Protein AF-A0A353WSK9-F1 (afdb_monomer_lite)

Secondary structure (DSSP, 8-state):
-------EEEEEEEE-HHHHHHHHHTT----SEEEEESS-B-EE-TTT--EE----SSS----EEEEEEPPPS-EEEETTEEEEEEEEEEEE--SSSS-EEEEEEEEEEGGGTEEEEEEEEEE-TT-EEEEES------

Radius of gyration: 16.07 Å; chains: 1; bounding box: 41×28×54 Å

pLDDT: mean 86.53, std 11.67, range [43.16, 96.88]

Sequence (139 aa):
TVRLKRPFAQVNIGITDSGLADAASKGITLKDLSVTFSNVATKIDLVTSEVYRVIPGDDHADYVPFKANSLPNQKFMVGGVEYNLISMNYVLVDQNEEGTVAKNISLISDGGKYKRQFSNVTLRANYKTNIVGDIINVE

Structure (mmCIF, N/CA/C/O backbone):
data_AF-A0A353WSK9-F1
#
_entry.id   AF-A0A353WSK9-F1
#
loop_
_atom_site.group_PDB
_atom_site.id
_atom_site.type_symbol
_atom_site.label_atom_id
_atom_site.label_alt_id
_atom_site.label_comp_id
_atom_site.label_asym_id
_atom_site.label_entity_id
_atom_site.label_seq_id
_atom_site.pdbx_PDB_ins_code
_atom_site.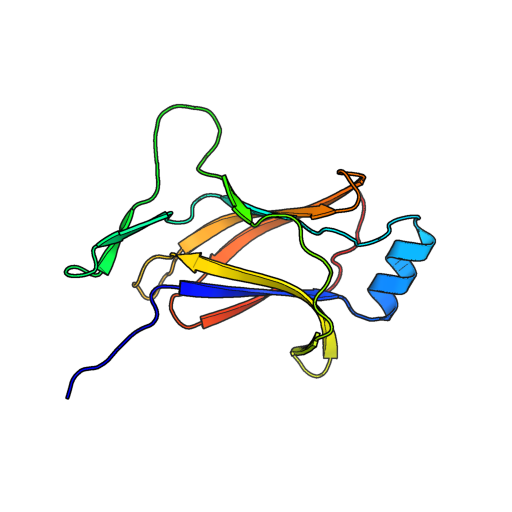Cartn_x
_atom_site.Cartn_y
_atom_site.Cartn_z
_atom_site.occupancy
_atom_site.B_iso_or_equiv
_atom_site.auth_seq_id
_atom_site.auth_comp_id
_atom_site.auth_asym_id
_atom_site.auth_atom_id
_atom_site.pdbx_PDB_model_num
ATOM 1 N N . THR A 1 1 ? 0.063 -5.843 -33.147 1.00 80.44 1 THR A N 1
ATOM 2 C CA . THR A 1 1 ? -0.672 -5.468 -31.918 1.00 80.44 1 THR A CA 1
ATOM 3 C C . THR A 1 1 ? 0.309 -4.996 -30.871 1.00 80.44 1 THR A C 1
ATOM 5 O O . THR A 1 1 ? 1.247 -5.729 -30.588 1.00 80.44 1 THR A O 1
ATOM 8 N N . VAL A 1 2 ? 0.128 -3.796 -30.317 1.00 83.94 2 VAL A N 1
ATOM 9 C CA . VAL A 1 2 ? 0.942 -3.288 -29.196 1.00 83.94 2 VAL A CA 1
ATOM 10 C C . VAL A 1 2 ? 0.304 -3.742 -27.880 1.00 83.94 2 VAL A C 1
ATOM 12 O O . VAL A 1 2 ? -0.917 -3.685 -27.745 1.00 83.94 2 VAL A O 1
ATOM 15 N N . ARG A 1 3 ? 1.108 -4.215 -26.920 1.00 79.38 3 ARG A N 1
ATOM 16 C CA . ARG A 1 3 ? 0.645 -4.585 -25.573 1.00 79.38 3 ARG A CA 1
ATOM 17 C C . ARG A 1 3 ? 1.167 -3.567 -24.564 1.00 79.38 3 ARG A C 1
ATOM 19 O O . ARG A 1 3 ? 2.374 -3.456 -24.390 1.00 79.38 3 ARG A O 1
ATOM 26 N N . LEU A 1 4 ? 0.262 -2.862 -23.892 1.00 82.44 4 LEU A N 1
ATOM 27 C CA . LEU A 1 4 ? 0.602 -1.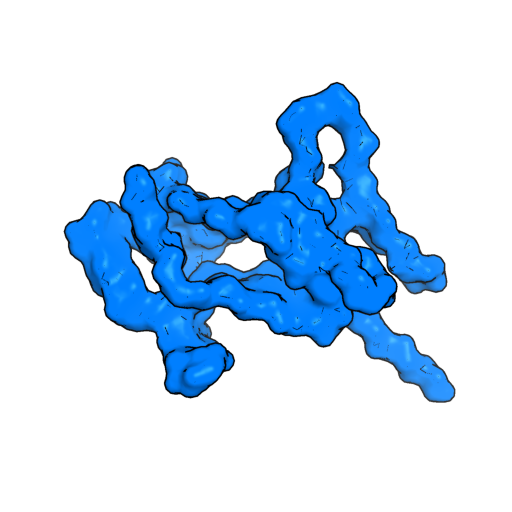936 -22.811 1.00 82.44 4 LEU A CA 1
ATOM 28 C C . LEU A 1 4 ? 0.572 -2.674 -21.468 1.00 82.44 4 LEU A C 1
ATOM 30 O O . LEU A 1 4 ? -0.398 -3.370 -21.165 1.00 82.44 4 LEU A O 1
ATOM 34 N N . LYS A 1 5 ? 1.622 -2.509 -20.660 1.00 80.75 5 LYS A N 1
ATOM 35 C CA . LYS A 1 5 ? 1.696 -3.009 -19.282 1.00 80.75 5 LYS A CA 1
ATOM 36 C C . LYS A 1 5 ? 1.781 -1.829 -18.320 1.00 80.75 5 LYS A C 1
ATOM 38 O O . LYS A 1 5 ? 2.424 -0.829 -18.624 1.00 80.75 5 LYS A O 1
ATOM 43 N N . ARG A 1 6 ? 1.125 -1.939 -17.161 1.00 86.75 6 ARG A N 1
ATOM 44 C CA . ARG A 1 6 ? 1.278 -0.954 -16.083 1.00 86.75 6 ARG A CA 1
ATOM 45 C C . ARG A 1 6 ? 2.555 -1.279 -15.312 1.00 86.75 6 ARG A C 1
ATOM 47 O O . ARG A 1 6 ? 2.636 -2.395 -14.804 1.00 86.75 6 ARG A O 1
ATOM 54 N N . PRO A 1 7 ? 3.493 -0.331 -15.159 1.00 90.69 7 PRO A N 1
ATOM 55 C CA . PRO A 1 7 ? 4.721 -0.595 -14.421 1.00 90.69 7 PRO A CA 1
ATOM 56 C C . PRO A 1 7 ? 4.530 -0.526 -12.897 1.00 90.69 7 PRO A C 1
ATOM 58 O O . PRO A 1 7 ? 5.452 -0.802 -12.136 1.00 90.69 7 PRO A O 1
ATOM 61 N N . PHE A 1 8 ? 3.330 -0.171 -12.439 1.00 93.88 8 PHE A N 1
ATOM 62 C CA . PHE A 1 8 ? 3.029 0.060 -11.034 1.00 93.88 8 PHE A CA 1
ATOM 63 C C . PHE A 1 8 ? 2.359 -1.146 -10.382 1.00 93.88 8 PHE A C 1
ATOM 65 O O . PHE A 1 8 ? 1.499 -1.793 -10.989 1.00 93.88 8 PHE A O 1
ATOM 72 N N . ALA A 1 9 ? 2.694 -1.385 -9.119 1.00 95.50 9 ALA A N 1
ATOM 73 C CA . ALA A 1 9 ? 1.847 -2.120 -8.194 1.00 95.50 9 ALA A CA 1
ATOM 74 C C . ALA A 1 9 ? 0.804 -1.168 -7.596 1.00 95.50 9 ALA A C 1
ATOM 76 O O . ALA A 1 9 ? 1.113 -0.017 -7.284 1.00 95.50 9 ALA A O 1
ATOM 77 N N . GLN A 1 10 ? -0.423 -1.649 -7.412 1.00 96.12 10 GLN A N 1
ATOM 78 C CA . GLN A 1 10 ? -1.435 -0.945 -6.629 1.00 96.12 10 GLN A CA 1
ATOM 79 C C . GLN A 1 10 ? -1.418 -1.495 -5.202 1.00 96.12 10 GLN A C 1
ATOM 81 O O . GLN A 1 10 ? -1.571 -2.699 -5.011 1.00 96.12 10 GLN A O 1
ATOM 86 N N . VAL A 1 11 ? -1.285 -0.625 -4.204 1.00 96.88 11 VAL A N 1
ATOM 87 C CA . VAL A 1 11 ? -1.350 -0.988 -2.784 1.00 96.88 11 VAL A CA 1
ATOM 88 C C . VAL A 1 11 ? -2.577 -0.344 -2.164 1.00 96.88 11 VAL A C 1
ATOM 90 O O . VAL A 1 11 ? -2.656 0.881 -2.075 1.00 96.88 11 VAL A O 1
ATOM 93 N N . ASN A 1 12 ? -3.521 -1.176 -1.733 1.00 95.81 12 ASN A N 1
ATOM 94 C CA . ASN A 1 12 ? -4.702 -0.751 -0.995 1.00 95.81 12 ASN A CA 1
ATOM 95 C C . ASN A 1 12 ? -4.510 -1.079 0.475 1.00 95.81 12 ASN A C 1
ATOM 97 O O . ASN A 1 12 ? -4.108 -2.189 0.820 1.00 95.81 12 ASN A O 1
ATOM 101 N N . ILE A 1 13 ? -4.851 -0.134 1.333 1.00 95.00 13 ILE A N 1
ATOM 102 C CA . ILE A 1 13 ? -4.848 -0.324 2.775 1.00 95.00 13 ILE A CA 1
ATOM 103 C C . ILE A 1 13 ? -6.280 -0.145 3.248 1.00 95.00 13 ILE A C 1
ATOM 105 O O . ILE A 1 13 ? -6.913 0.861 2.909 1.00 95.00 13 ILE A O 1
ATOM 109 N N . GLY A 1 14 ? -6.793 -1.114 4.004 1.00 94.31 14 GLY A N 1
ATOM 110 C CA . GLY A 1 14 ? -8.185 -1.096 4.426 1.00 94.31 14 GLY A CA 1
ATOM 111 C C . GLY A 1 14 ? -8.448 -1.613 5.824 1.00 94.31 14 GLY A C 1
ATOM 112 O O . GLY A 1 14 ? -7.830 -2.566 6.284 1.00 94.31 14 GLY A O 1
ATOM 113 N N . ILE A 1 15 ? -9.430 -0.995 6.466 1.00 93.38 15 ILE A N 1
ATOM 114 C CA . ILE A 1 15 ? -9.829 -1.258 7.846 1.00 93.38 15 ILE A CA 1
ATOM 115 C C . ILE A 1 15 ? -11.329 -1.547 7.919 1.00 93.38 15 ILE A C 1
ATOM 117 O O . ILE A 1 15 ? -12.122 -0.949 7.194 1.00 93.38 15 ILE A O 1
ATOM 121 N N . THR A 1 16 ? -11.737 -2.476 8.779 1.00 94.75 16 THR A N 1
ATOM 122 C CA . THR A 1 16 ? -13.160 -2.768 9.000 1.00 94.75 16 THR A CA 1
ATOM 123 C C . THR A 1 16 ? -13.845 -1.637 9.770 1.00 94.75 16 THR A C 1
ATOM 125 O O . THR A 1 16 ? -13.192 -0.849 10.455 1.00 94.75 16 THR A O 1
ATOM 128 N N . ASP A 1 17 ? -15.177 -1.588 9.720 1.00 92.00 17 ASP A N 1
ATOM 129 C CA . ASP A 1 17 ? -15.964 -0.660 10.548 1.00 92.00 17 ASP A CA 1
ATOM 130 C C . ASP A 1 17 ? -15.696 -0.881 12.051 1.00 92.00 17 ASP A C 1
ATOM 132 O O . ASP A 1 17 ? -15.554 0.075 12.813 1.00 92.00 17 ASP A O 1
ATOM 136 N N . SER A 1 18 ? -15.516 -2.139 12.474 1.00 91.62 18 SER A N 1
ATOM 137 C CA . SER A 1 18 ? -15.126 -2.468 13.850 1.00 91.62 18 SER A CA 1
ATOM 138 C C . SER A 1 18 ? -13.735 -1.942 14.219 1.00 91.62 18 SER A C 1
ATOM 140 O O . SER A 1 18 ? -13.543 -1.473 15.336 1.00 91.62 18 SER A O 1
ATOM 142 N N . GLY A 1 19 ? -12.777 -1.973 13.288 1.00 90.81 19 GLY A N 1
ATOM 143 C CA . GLY A 1 19 ? -11.440 -1.426 13.502 1.00 90.81 19 GLY A CA 1
ATOM 144 C C . GLY A 1 19 ? -11.451 0.098 13.621 1.00 90.81 19 GLY A C 1
ATOM 145 O O . GLY A 1 19 ? -10.738 0.651 14.451 1.00 90.81 19 GLY A O 1
ATOM 146 N N . LEU A 1 20 ? -12.292 0.790 12.842 1.00 89.19 20 LEU A N 1
ATOM 147 C CA . LEU A 1 20 ? -12.483 2.238 12.992 1.00 89.19 20 LEU A CA 1
ATOM 148 C C . LEU A 1 20 ? -13.065 2.594 14.364 1.00 89.19 20 LEU A C 1
ATOM 150 O O . LEU A 1 20 ? -12.608 3.547 14.995 1.00 89.19 20 LEU A O 1
ATOM 154 N N . ALA A 1 21 ? -14.042 1.818 14.838 1.00 89.69 21 ALA A N 1
ATOM 155 C CA . ALA A 1 21 ? -14.624 2.004 16.163 1.00 89.69 21 ALA A CA 1
ATOM 156 C C . ALA A 1 21 ? -13.603 1.736 17.284 1.00 89.69 21 ALA A C 1
ATOM 158 O O . ALA A 1 21 ? -13.522 2.514 18.234 1.00 89.69 21 ALA A O 1
ATOM 159 N N . ASP A 1 22 ? -12.786 0.685 17.155 1.00 89.06 22 ASP A N 1
ATOM 160 C CA . ASP A 1 22 ? -11.700 0.388 18.096 1.00 89.06 22 ASP A CA 1
ATOM 161 C C . ASP A 1 22 ? -10.663 1.522 18.139 1.00 89.06 22 ASP A C 1
ATOM 163 O O . ASP A 1 22 ? -10.319 2.000 19.222 1.00 89.06 22 ASP A O 1
ATOM 167 N N . ALA A 1 23 ? -10.247 2.042 16.978 1.00 86.19 23 ALA A N 1
ATOM 168 C CA . ALA A 1 23 ? -9.355 3.200 16.899 1.00 86.19 23 ALA A CA 1
ATOM 169 C C . ALA A 1 23 ? -9.941 4.411 17.635 1.00 86.19 23 ALA A C 1
ATOM 171 O O . ALA A 1 23 ? -9.267 5.012 18.475 1.00 86.19 23 ALA A O 1
ATOM 172 N N . ALA A 1 24 ? -11.216 4.720 17.387 1.00 88.62 24 ALA A N 1
ATOM 173 C CA . ALA A 1 24 ? -11.906 5.815 18.057 1.00 88.62 24 ALA A CA 1
ATOM 174 C C . ALA A 1 24 ? -11.968 5.615 19.582 1.00 88.62 24 ALA A C 1
ATOM 176 O O . ALA A 1 24 ? -11.732 6.564 20.328 1.00 88.62 24 ALA A O 1
ATOM 177 N N . SER A 1 25 ? -12.206 4.386 20.057 1.00 89.25 25 SER A N 1
ATOM 178 C CA . SER A 1 25 ? -12.211 4.067 21.495 1.00 89.25 25 SER A CA 1
ATOM 179 C C . SER A 1 25 ? -10.847 4.283 22.166 1.00 89.25 25 SER A C 1
ATOM 181 O O . SER A 1 25 ? -10.781 4.646 23.339 1.00 89.25 25 SER A O 1
ATOM 183 N N . LYS A 1 26 ? -9.759 4.143 21.398 1.00 86.44 26 LYS A N 1
ATOM 184 C CA . LYS A 1 26 ? -8.372 4.410 21.810 1.00 86.44 26 LYS A CA 1
ATOM 185 C C . LYS A 1 26 ? -7.960 5.876 21.618 1.00 86.44 26 LYS A C 1
ATOM 187 O O . LYS A 1 26 ? -6.792 6.217 21.785 1.00 86.44 26 LYS A O 1
ATOM 192 N N . GLY A 1 27 ? -8.894 6.754 21.243 1.00 86.69 27 GLY A N 1
ATOM 193 C CA . GLY A 1 27 ? -8.629 8.169 20.971 1.00 86.69 27 GLY A CA 1
ATOM 194 C C . GLY A 1 27 ? -7.872 8.427 19.663 1.00 86.69 27 GLY A C 1
ATOM 195 O O . GLY A 1 27 ? -7.378 9.535 19.452 1.00 86.69 27 GLY A O 1
ATOM 196 N N . ILE A 1 28 ? -7.780 7.432 18.776 1.00 85.38 28 ILE A N 1
ATOM 197 C CA . ILE A 1 28 ? -7.152 7.550 17.460 1.00 85.38 28 ILE A CA 1
ATOM 198 C C . ILE A 1 28 ? -8.215 7.963 16.446 1.00 85.38 28 ILE A C 1
ATOM 200 O O . ILE A 1 28 ? -9.130 7.206 16.127 1.00 85.38 28 ILE A O 1
ATOM 204 N N . THR A 1 29 ? -8.066 9.163 15.888 1.00 86.50 29 THR A N 1
ATOM 205 C CA . THR A 1 29 ? -8.886 9.607 14.756 1.00 86.50 29 THR A CA 1
ATOM 206 C C . THR A 1 29 ? -8.094 9.431 13.470 1.00 86.50 29 THR A C 1
ATOM 208 O O . THR A 1 29 ? -7.137 10.163 13.226 1.00 86.50 29 THR A O 1
ATOM 211 N N . LEU A 1 30 ? -8.478 8.475 12.622 1.00 84.38 30 LEU A N 1
ATOM 212 C CA . LEU A 1 30 ? -7.868 8.360 11.299 1.00 84.38 30 LEU A CA 1
ATOM 213 C C . LEU A 1 30 ? -8.316 9.537 10.420 1.00 84.38 30 LEU A C 1
ATOM 215 O O . LEU A 1 30 ? -9.476 9.627 10.025 1.00 84.38 30 LEU A O 1
ATOM 219 N N . LYS A 1 31 ? -7.388 10.448 10.133 1.00 83.75 31 LYS A N 1
ATOM 220 C CA . LYS A 1 31 ? -7.556 11.603 9.246 1.00 83.75 31 LYS A CA 1
ATOM 221 C C . LYS A 1 31 ? -6.210 11.953 8.629 1.00 83.75 31 LYS A C 1
ATOM 223 O O . LYS A 1 31 ? -5.180 11.795 9.287 1.00 83.75 31 LYS A O 1
ATOM 228 N N . ASP A 1 32 ? -6.234 12.468 7.405 1.00 84.38 32 ASP A N 1
ATOM 229 C CA . ASP A 1 32 ? -5.036 12.982 6.737 1.00 84.38 32 ASP A CA 1
ATOM 230 C C . ASP A 1 32 ? -3.901 11.941 6.736 1.00 84.38 32 ASP A C 1
ATOM 232 O O . ASP A 1 32 ? -2.783 12.181 7.196 1.00 84.38 32 ASP A O 1
ATOM 236 N N . LEU A 1 33 ? -4.222 10.734 6.262 1.00 88.12 33 LEU A N 1
ATOM 237 C CA . LEU A 1 33 ? -3.319 9.588 6.307 1.00 88.12 33 LEU A CA 1
ATOM 238 C C . LEU A 1 33 ? -2.209 9.762 5.268 1.00 88.12 33 LEU A C 1
ATOM 240 O O . LEU A 1 33 ? -2.475 9.828 4.068 1.00 88.12 33 LEU A O 1
ATOM 244 N N . SER A 1 34 ? -0.963 9.796 5.728 1.00 92.25 34 SER A N 1
ATOM 245 C CA . SER A 1 34 ? 0.223 9.729 4.873 1.00 92.25 34 SER A CA 1
ATOM 246 C C . SER A 1 34 ? 0.813 8.324 4.875 1.00 92.25 34 SER A C 1
ATOM 248 O O . SER A 1 34 ? 0.716 7.598 5.869 1.00 92.25 34 SER A O 1
ATOM 250 N N . VAL A 1 35 ? 1.414 7.941 3.748 1.00 93.69 35 VAL A N 1
ATOM 251 C CA . VAL A 1 35 ? 2.045 6.629 3.572 1.00 93.69 35 VAL A CA 1
ATOM 252 C C . VAL A 1 35 ? 3.440 6.810 2.997 1.00 93.69 35 VAL A C 1
ATOM 254 O O . VAL A 1 35 ? 3.627 7.585 2.063 1.00 93.69 35 VAL A O 1
ATOM 257 N N . THR A 1 36 ? 4.424 6.092 3.527 1.00 93.88 36 THR A N 1
ATOM 258 C CA . THR A 1 36 ? 5.776 6.041 2.968 1.00 93.88 36 THR A CA 1
ATOM 259 C C . THR A 1 36 ? 6.159 4.608 2.629 1.00 93.88 36 THR A C 1
ATOM 261 O O . THR A 1 36 ? 5.808 3.672 3.344 1.00 93.88 36 THR A O 1
ATOM 264 N N . PHE A 1 37 ? 6.877 4.433 1.523 1.00 93.31 37 PHE A N 1
ATOM 265 C CA . PHE A 1 37 ? 7.388 3.136 1.074 1.00 93.31 37 PHE A CA 1
ATOM 266 C C . PHE A 1 37 ? 8.904 3.190 1.026 1.00 93.31 37 PHE A C 1
ATOM 268 O O . PHE A 1 37 ? 9.427 4.107 0.404 1.00 93.31 37 PHE A O 1
ATOM 275 N N . SER A 1 38 ? 9.595 2.220 1.621 1.00 90.81 38 SER A N 1
ATOM 276 C CA . SER A 1 38 ? 11.044 2.078 1.476 1.00 90.81 38 SER A CA 1
ATOM 277 C C . SER A 1 38 ? 11.430 0.991 0.478 1.00 90.81 38 SER A C 1
ATOM 279 O O . SER A 1 38 ? 10.723 -0.009 0.319 1.00 90.81 38 SER A O 1
ATOM 281 N N . ASN A 1 39 ? 12.591 1.166 -0.163 1.00 89.12 39 ASN A N 1
ATOM 282 C CA . ASN A 1 39 ? 13.152 0.227 -1.145 1.00 89.12 39 ASN A CA 1
ATOM 283 C C . ASN A 1 39 ? 12.293 0.047 -2.417 1.00 89.12 39 ASN A C 1
ATOM 285 O O . ASN A 1 39 ? 12.249 -1.037 -3.000 1.00 89.12 39 ASN A O 1
ATOM 289 N N . VAL A 1 40 ? 11.616 1.105 -2.864 1.00 90.25 40 VAL A N 1
ATOM 290 C CA . VAL A 1 40 ? 10.804 1.103 -4.093 1.00 90.25 40 VAL A CA 1
ATOM 291 C C . VAL A 1 40 ? 11.379 2.069 -5.124 1.00 90.25 40 VAL A C 1
ATOM 293 O O . VAL A 1 40 ? 12.081 3.015 -4.775 1.00 90.25 40 VAL A O 1
ATOM 296 N N . ALA A 1 41 ? 11.129 1.816 -6.407 1.00 90.31 41 ALA A N 1
ATOM 297 C CA . ALA A 1 41 ? 11.684 2.647 -7.467 1.00 90.31 41 ALA A CA 1
ATOM 298 C C . ALA A 1 41 ? 10.964 4.001 -7.561 1.00 90.31 41 ALA A C 1
ATOM 300 O O . ALA A 1 41 ? 9.783 4.125 -7.235 1.00 90.31 41 ALA A O 1
ATOM 301 N N . THR A 1 42 ? 11.669 5.018 -8.059 1.00 89.56 42 THR A N 1
ATOM 302 C CA . THR A 1 42 ? 11.116 6.368 -8.287 1.00 89.56 42 THR A CA 1
ATOM 303 C C . THR A 1 42 ? 11.198 6.809 -9.743 1.00 89.56 42 THR A C 1
ATOM 305 O O . THR A 1 42 ? 10.535 7.770 -10.132 1.00 89.56 42 THR A O 1
ATOM 308 N N . LYS A 1 43 ? 11.985 6.109 -10.567 1.00 89.00 43 LYS A N 1
ATOM 309 C CA . LYS A 1 43 ? 12.162 6.404 -11.993 1.00 89.00 43 LYS A CA 1
ATOM 310 C C . LYS A 1 43 ? 12.058 5.132 -12.821 1.00 89.00 43 LYS A C 1
ATOM 312 O O . LYS A 1 43 ? 12.474 4.072 -12.365 1.00 89.00 43 LYS A O 1
ATOM 317 N N . ILE A 1 44 ? 11.543 5.263 -14.038 1.00 90.00 44 ILE A N 1
ATOM 318 C CA . ILE A 1 44 ? 11.480 4.200 -15.043 1.00 90.00 44 ILE A CA 1
ATOM 319 C C . ILE A 1 44 ? 11.988 4.739 -16.377 1.00 90.00 44 ILE A C 1
ATOM 321 O O . ILE A 1 44 ? 11.654 5.863 -16.756 1.00 90.00 44 ILE A O 1
ATOM 325 N N . ASP A 1 45 ? 12.765 3.934 -17.090 1.00 89.44 45 ASP A N 1
ATOM 326 C CA . ASP A 1 45 ? 13.039 4.138 -18.508 1.00 89.44 45 ASP A CA 1
ATOM 327 C C . ASP A 1 45 ? 11.863 3.584 -19.327 1.00 89.44 45 ASP A C 1
ATOM 329 O O . ASP A 1 45 ? 11.519 2.407 -19.238 1.00 89.44 45 ASP A O 1
ATOM 333 N N . LEU A 1 46 ? 11.205 4.434 -20.118 1.00 86.88 46 LEU A N 1
ATOM 334 C CA . LEU A 1 46 ? 10.011 4.046 -20.881 1.00 86.88 46 LEU A CA 1
ATOM 335 C C . LEU A 1 46 ? 10.315 3.160 -22.099 1.00 86.88 46 LEU A C 1
ATOM 337 O O . LEU A 1 46 ? 9.402 2.526 -22.625 1.00 86.88 46 LEU A O 1
ATOM 341 N N . VAL A 1 47 ? 11.567 3.132 -22.559 1.00 86.81 47 VAL A N 1
ATOM 342 C CA . VAL A 1 47 ? 12.025 2.322 -23.692 1.00 86.81 47 VAL A CA 1
ATOM 343 C C . VAL A 1 47 ? 12.452 0.939 -23.207 1.00 86.81 47 VAL A C 1
ATOM 345 O O . VAL A 1 47 ? 12.009 -0.062 -23.767 1.00 86.81 47 VAL A O 1
ATOM 348 N N . THR A 1 48 ? 13.272 0.867 -22.154 1.00 87.44 48 THR A N 1
ATOM 349 C CA . THR A 1 48 ? 13.803 -0.406 -21.628 1.00 87.44 48 THR A CA 1
ATOM 350 C C . THR A 1 48 ? 12.921 -1.029 -20.546 1.00 87.44 48 THR A C 1
ATOM 352 O O . THR A 1 48 ? 13.021 -2.225 -20.285 1.00 87.44 48 THR A O 1
ATOM 355 N N . SER A 1 49 ? 12.012 -0.252 -19.946 1.00 84.62 49 SER A N 1
ATOM 356 C CA . SER A 1 49 ? 11.223 -0.616 -18.755 1.00 84.62 49 SER A CA 1
ATOM 357 C C . SER A 1 49 ? 12.056 -0.874 -17.493 1.00 84.62 49 SER A C 1
ATOM 359 O O . SER A 1 49 ? 11.527 -1.399 -16.509 1.00 84.62 49 SER A O 1
ATOM 361 N N . GLU A 1 50 ? 13.338 -0.502 -17.494 1.00 86.88 50 GLU A N 1
ATOM 362 C CA . GLU A 1 50 ? 14.183 -0.565 -16.305 1.00 86.88 50 GLU A CA 1
ATOM 363 C C . GLU A 1 50 ? 13.720 0.450 -15.266 1.00 86.88 50 GLU A C 1
ATOM 365 O O . GLU A 1 50 ? 13.404 1.598 -15.587 1.00 86.88 50 GLU A O 1
ATOM 370 N N . VAL A 1 51 ? 13.685 0.027 -14.004 1.00 88.31 51 VAL A N 1
ATOM 371 C CA . VAL A 1 51 ? 13.308 0.887 -12.884 1.00 88.31 51 VAL A CA 1
ATOM 372 C C . VAL A 1 51 ? 14.523 1.197 -12.026 1.00 88.31 51 VAL A C 1
ATOM 374 O O . VAL A 1 51 ? 15.353 0.333 -11.748 1.00 88.31 51 VAL A O 1
ATOM 377 N N . TYR A 1 52 ? 14.603 2.439 -11.568 1.00 85.44 52 TYR A N 1
ATOM 378 C CA . TYR A 1 52 ? 15.713 2.937 -10.775 1.00 85.44 52 TYR A CA 1
ATOM 379 C C . TYR A 1 52 ? 15.209 3.354 -9.398 1.00 85.44 52 TYR A C 1
ATOM 381 O O . TYR A 1 52 ? 14.268 4.147 -9.253 1.00 85.44 52 TYR A O 1
ATOM 389 N N . ARG A 1 53 ? 15.863 2.795 -8.383 1.00 80.81 53 ARG A N 1
ATOM 390 C CA . ARG A 1 53 ? 15.789 3.242 -6.993 1.00 80.81 53 ARG A CA 1
ATOM 391 C C . ARG A 1 53 ? 16.851 4.316 -6.806 1.00 80.81 53 ARG A C 1
ATOM 393 O O . ARG A 1 53 ? 17.910 4.249 -7.433 1.00 80.81 53 ARG A O 1
ATOM 400 N N . VAL A 1 54 ? 16.581 5.305 -5.976 1.00 69.19 54 VAL A N 1
ATOM 401 C CA . VAL A 1 54 ? 17.641 6.167 -5.475 1.00 69.19 54 VAL A CA 1
ATOM 402 C C . VAL A 1 54 ? 18.418 5.316 -4.444 1.00 69.19 54 VAL A C 1
ATOM 404 O O . VAL A 1 54 ? 17.880 4.618 -3.594 1.00 69.19 54 VAL A O 1
ATOM 407 N N . ILE A 1 55 ? 19.728 5.187 -4.620 1.00 60.81 55 ILE A N 1
ATOM 408 C CA . ILE A 1 55 ? 20.580 4.518 -3.629 1.00 60.81 55 ILE A CA 1
ATOM 409 C C . ILE A 1 55 ? 21.801 5.405 -3.466 1.00 60.81 55 ILE A C 1
ATOM 411 O O . ILE A 1 55 ? 22.638 5.439 -4.370 1.00 60.81 55 ILE A O 1
ATOM 415 N N . PRO A 1 56 ? 21.894 6.174 -2.371 1.00 48.16 56 PRO A N 1
ATOM 416 C CA . PRO A 1 56 ? 23.226 6.537 -1.904 1.00 48.16 56 PRO A CA 1
ATOM 417 C C . PRO A 1 56 ? 23.336 6.699 -0.378 1.00 48.16 56 PRO A C 1
ATOM 419 O O . PRO A 1 56 ? 22.705 7.576 0.195 1.00 48.16 56 PRO A O 1
ATOM 422 N N . GLY A 1 57 ? 24.227 5.911 0.238 1.00 55.75 57 GLY A N 1
ATOM 423 C CA . GLY A 1 57 ? 25.202 6.363 1.252 1.00 55.75 57 GLY A CA 1
ATOM 424 C C . GLY A 1 57 ? 24.759 7.102 2.525 1.00 55.75 57 GLY A C 1
ATOM 425 O O . GLY A 1 57 ? 25.638 7.589 3.224 1.00 55.75 57 GLY A O 1
ATOM 426 N N . ASP A 1 58 ? 23.473 7.188 2.838 1.00 44.44 58 ASP A N 1
ATOM 427 C CA . ASP A 1 58 ? 22.936 7.854 4.028 1.00 44.44 58 ASP A CA 1
ATOM 428 C C . ASP A 1 58 ? 21.798 6.982 4.584 1.00 44.44 58 ASP A C 1
ATOM 430 O O . ASP A 1 58 ? 21.103 6.316 3.813 1.00 44.44 58 ASP A O 1
ATOM 434 N N . ASP A 1 59 ? 21.630 6.918 5.903 1.00 44.44 59 ASP A N 1
ATOM 435 C CA . ASP A 1 59 ? 20.940 5.840 6.644 1.00 44.44 59 ASP A CA 1
ATOM 436 C C . ASP A 1 59 ? 19.405 5.738 6.452 1.00 44.44 59 ASP A C 1
ATOM 438 O O . ASP A 1 59 ? 18.672 5.179 7.277 1.00 44.44 59 ASP A O 1
ATOM 442 N N . HIS A 1 60 ? 18.874 6.208 5.326 1.00 43.81 60 HIS A N 1
ATOM 443 C CA . HIS A 1 60 ? 17.480 6.073 4.935 1.00 43.81 60 HIS A CA 1
ATOM 444 C C . HIS A 1 60 ? 17.374 5.559 3.499 1.00 43.81 60 HIS A C 1
ATOM 446 O O . HIS A 1 60 ? 17.419 6.320 2.538 1.00 43.81 60 HIS A O 1
ATOM 452 N N . ALA A 1 61 ? 17.175 4.247 3.358 1.00 49.03 61 ALA A N 1
ATOM 453 C CA . ALA A 1 61 ? 16.732 3.645 2.107 1.00 49.03 61 ALA A CA 1
ATOM 454 C C . ALA A 1 61 ? 15.410 4.299 1.659 1.00 49.03 61 ALA A C 1
ATOM 456 O O . ALA A 1 61 ? 14.359 3.975 2.206 1.00 49.03 61 ALA A O 1
ATOM 457 N N . ASP A 1 62 ? 15.490 5.224 0.699 1.00 61.72 62 ASP A N 1
ATOM 458 C CA . ASP A 1 62 ? 14.419 5.805 -0.115 1.00 61.72 62 ASP A CA 1
ATOM 459 C C . ASP A 1 62 ? 13.001 5.664 0.428 1.00 61.72 62 ASP A C 1
ATOM 461 O O . ASP A 1 62 ? 12.260 4.773 0.015 1.00 61.72 62 ASP A O 1
ATOM 465 N N . TYR A 1 63 ? 12.581 6.564 1.310 1.00 70.31 63 TYR A N 1
ATOM 466 C CA . TYR A 1 63 ? 11.160 6.695 1.605 1.00 70.31 63 TYR A CA 1
ATOM 467 C C . TYR A 1 63 ? 10.487 7.475 0.475 1.00 70.31 63 TYR A C 1
ATOM 469 O O . TYR A 1 63 ? 10.735 8.667 0.315 1.00 70.31 63 TYR A O 1
ATOM 477 N N . VAL A 1 64 ? 9.611 6.824 -0.291 1.00 77.12 64 VAL A N 1
ATOM 478 C CA . VAL A 1 64 ? 8.730 7.481 -1.266 1.00 77.12 64 VAL A CA 1
ATOM 479 C C . VAL A 1 64 ? 7.452 7.921 -0.551 1.00 77.12 64 VAL A C 1
ATOM 481 O O . VAL A 1 64 ? 6.674 7.053 -0.138 1.00 77.12 64 VAL A O 1
ATOM 484 N N . PRO A 1 65 ? 7.222 9.236 -0.364 1.00 83.50 65 PRO A N 1
ATOM 485 C CA . PRO A 1 65 ? 6.089 9.726 0.401 1.00 83.50 65 PRO A CA 1
ATOM 486 C C . PRO A 1 65 ? 4.848 9.926 -0.471 1.00 83.50 65 PRO A C 1
ATOM 488 O O . PRO A 1 65 ? 4.893 10.537 -1.539 1.00 83.50 65 PRO A O 1
ATOM 491 N N . PHE A 1 66 ? 3.709 9.502 0.057 1.00 83.62 66 PHE A N 1
ATOM 492 C CA . PHE A 1 66 ? 2.377 9.841 -0.420 1.00 83.62 66 PHE A CA 1
ATOM 493 C C . PHE A 1 66 ? 1.745 10.785 0.601 1.00 83.62 66 PHE A C 1
ATOM 495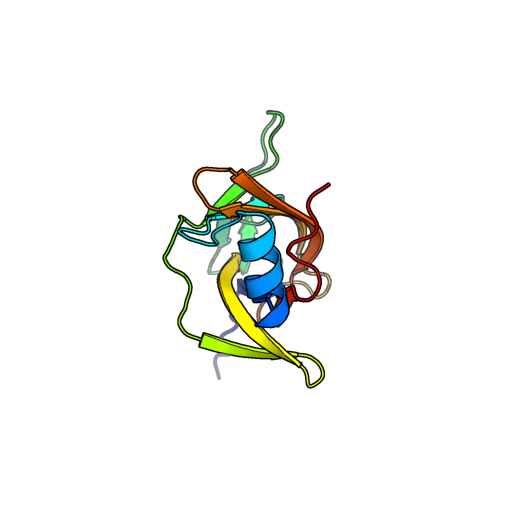 O O . PHE A 1 66 ? 1.628 10.459 1.787 1.00 83.62 66 PHE A O 1
ATOM 502 N N . LYS A 1 67 ? 1.409 11.997 0.141 1.00 81.94 67 LYS A N 1
ATOM 503 C CA . LYS A 1 67 ? 0.922 13.077 1.005 1.00 81.94 67 LYS A CA 1
ATOM 504 C C . LYS A 1 67 ? -0.372 12.684 1.709 1.00 81.94 67 LYS A C 1
ATOM 506 O O . LYS A 1 67 ? -1.198 11.960 1.158 1.00 81.94 67 LYS A O 1
ATOM 511 N N . ALA A 1 68 ? -0.522 13.237 2.907 1.00 77.81 68 ALA A N 1
ATOM 512 C CA . ALA A 1 68 ? -1.734 13.160 3.694 1.00 77.81 68 ALA A CA 1
ATOM 513 C C . ALA A 1 68 ? -2.952 13.625 2.886 1.00 77.81 68 ALA A C 1
ATOM 515 O O . ALA A 1 68 ? -2.936 14.720 2.326 1.00 77.81 68 ALA A O 1
ATOM 516 N N . ASN A 1 69 ? -3.985 12.787 2.842 1.00 79.00 69 ASN A N 1
ATOM 517 C CA . ASN A 1 69 ? -5.259 13.077 2.192 1.00 79.00 69 ASN A CA 1
ATOM 518 C C . ASN A 1 69 ? -6.418 12.622 3.085 1.00 79.00 69 ASN A C 1
ATOM 520 O O . ASN A 1 69 ? -6.253 11.738 3.935 1.00 79.00 69 ASN A O 1
ATOM 524 N N . SER A 1 70 ? -7.600 13.199 2.860 1.00 82.25 70 SER A N 1
ATOM 525 C CA . SER A 1 70 ? -8.830 12.712 3.477 1.00 82.25 70 SER A CA 1
ATOM 526 C C . SER A 1 70 ? -9.074 11.247 3.113 1.00 82.25 70 SER A C 1
ATOM 528 O O . SER A 1 70 ? -8.685 10.777 2.039 1.00 82.25 70 SER A O 1
ATOM 530 N N . LEU A 1 71 ? -9.713 10.513 4.029 1.00 84.75 71 LEU A N 1
ATOM 531 C CA . LEU A 1 71 ? -10.022 9.109 3.793 1.00 84.75 71 LEU A CA 1
ATOM 532 C C . LEU A 1 71 ? -10.942 8.976 2.568 1.00 84.75 71 LEU A C 1
ATOM 534 O O . LEU A 1 71 ? -11.954 9.682 2.488 1.00 84.75 71 LEU A O 1
ATOM 538 N N . PRO A 1 72 ? -10.623 8.080 1.621 1.00 87.06 72 PRO A N 1
ATOM 539 C CA . PRO A 1 72 ? -11.522 7.766 0.523 1.00 87.06 72 PRO A CA 1
ATOM 540 C C . PRO A 1 72 ? -12.883 7.293 1.045 1.00 87.06 72 PRO A C 1
ATOM 542 O O . PRO A 1 72 ? -12.957 6.409 1.895 1.00 87.06 72 PRO A O 1
ATOM 545 N N . ASN A 1 73 ? -13.980 7.809 0.488 1.00 89.50 73 ASN A N 1
ATOM 546 C CA . ASN A 1 73 ? -15.314 7.254 0.735 1.00 89.50 73 ASN A CA 1
ATOM 547 C C . ASN A 1 73 ? -15.558 6.038 -0.175 1.00 89.50 73 ASN A C 1
ATOM 549 O O . ASN A 1 73 ? -16.389 6.070 -1.083 1.00 89.50 73 ASN A O 1
ATOM 553 N N . GLN A 1 74 ? -14.742 5.000 0.001 1.00 94.38 74 GLN A N 1
ATOM 554 C CA . GLN A 1 74 ? -14.759 3.795 -0.820 1.00 94.38 74 GLN A CA 1
ATOM 555 C C . GLN 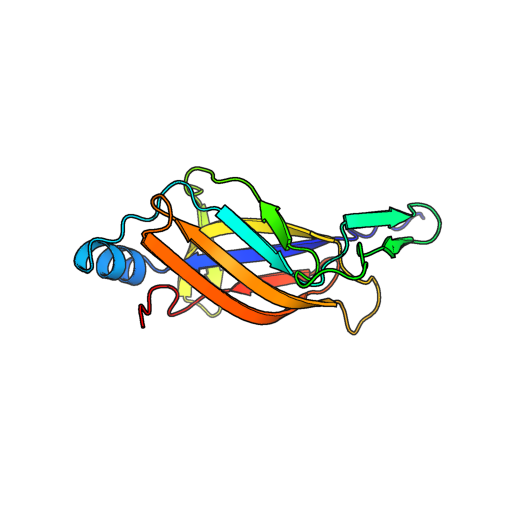A 1 74 ? -14.542 2.556 0.049 1.00 94.38 74 GLN A C 1
ATOM 557 O O . GLN A 1 74 ? -13.742 2.569 0.981 1.00 94.38 74 GLN A O 1
ATOM 562 N N . LYS A 1 75 ? -15.212 1.457 -0.307 1.00 95.12 75 LYS A N 1
ATOM 563 C CA . LYS A 1 75 ? -15.028 0.141 0.311 1.00 95.12 75 LYS A CA 1
ATOM 564 C C . LYS A 1 75 ? -14.515 -0.894 -0.696 1.00 95.12 75 LYS A C 1
ATOM 566 O O . LYS A 1 75 ? -14.640 -0.704 -1.909 1.00 95.12 75 LYS A O 1
ATOM 571 N N . PHE A 1 76 ? -13.920 -1.980 -0.205 1.00 95.56 76 PHE A N 1
ATOM 572 C CA . PHE A 1 76 ? -13.484 -3.118 -1.020 1.00 95.56 76 PHE A CA 1
ATOM 573 C C . PHE A 1 76 ? -13.572 -4.446 -0.257 1.00 95.56 76 PHE A C 1
ATOM 575 O O . PHE A 1 76 ? -13.554 -4.471 0.971 1.00 95.56 76 PHE A O 1
ATOM 582 N N . MET A 1 77 ? -13.654 -5.552 -1.003 1.00 96.38 77 MET A N 1
ATOM 583 C CA . MET A 1 77 ? -13.793 -6.903 -0.453 1.00 96.38 77 MET A CA 1
ATOM 584 C C . MET A 1 77 ? -12.468 -7.668 -0.517 1.00 96.38 77 MET A C 1
ATOM 586 O O . MET A 1 77 ? -11.830 -7.716 -1.571 1.00 96.38 77 MET A O 1
ATOM 590 N N . VAL A 1 78 ? -12.092 -8.331 0.578 1.00 95.81 78 VAL A N 1
ATOM 591 C CA . VAL A 1 78 ? -10.982 -9.297 0.625 1.00 95.81 78 VAL A CA 1
ATOM 592 C C . VAL A 1 78 ? -11.446 -10.531 1.384 1.00 95.81 78 VAL A C 1
ATOM 594 O O . VAL A 1 78 ? -11.875 -10.427 2.526 1.00 95.81 78 VAL A O 1
ATOM 597 N N . GLY A 1 79 ? -11.400 -11.704 0.746 1.00 94.06 79 GLY A N 1
ATOM 598 C CA . GLY A 1 79 ? -11.762 -12.966 1.404 1.00 94.06 79 GLY A CA 1
ATOM 599 C C . GLY A 1 79 ? -13.184 -13.005 1.987 1.00 94.06 79 GLY A C 1
ATOM 600 O O . GLY A 1 79 ? -13.406 -13.682 2.981 1.00 94.06 79 GLY A O 1
ATOM 601 N N . GLY A 1 80 ? -14.133 -12.258 1.409 1.00 95.56 80 GLY A N 1
ATOM 602 C CA . GLY A 1 80 ? -15.513 -12.161 1.909 1.00 95.56 80 GLY A CA 1
ATOM 603 C C . GLY A 1 80 ? -15.735 -11.121 3.014 1.00 95.56 80 GLY A C 1
ATOM 604 O O . GLY A 1 80 ? -16.873 -10.927 3.427 1.00 95.56 80 GLY A O 1
ATOM 605 N N . VAL A 1 81 ? -14.687 -10.419 3.453 1.00 95.38 81 VAL A N 1
ATOM 606 C CA . VAL A 1 81 ? -14.772 -9.333 4.440 1.00 95.38 81 VAL A CA 1
ATOM 607 C C . VAL A 1 81 ? -14.712 -7.980 3.731 1.00 95.38 81 VAL A C 1
ATOM 609 O O . VAL A 1 81 ? -13.901 -7.783 2.821 1.00 95.38 81 VAL A O 1
ATOM 612 N N . GLU A 1 82 ? -15.580 -7.056 4.143 1.00 96.56 82 GLU A N 1
ATOM 613 C CA . GLU A 1 82 ? -15.624 -5.680 3.644 1.00 96.56 82 GLU A CA 1
ATOM 614 C C . GLU A 1 82 ? -14.698 -4.764 4.460 1.00 96.56 82 GLU A C 1
ATO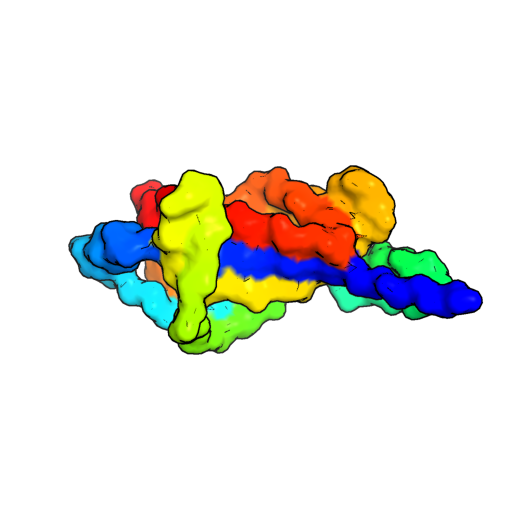M 616 O O . GLU A 1 82 ? -14.697 -4.792 5.692 1.00 96.56 82 GLU A O 1
ATOM 621 N N . TYR A 1 83 ? -13.932 -3.924 3.766 1.00 96.00 83 TYR A N 1
ATOM 622 C CA . TYR A 1 83 ? -13.008 -2.960 4.356 1.00 96.00 83 TYR A CA 1
ATOM 623 C C . TYR A 1 83 ? -13.249 -1.559 3.795 1.00 96.00 83 TYR A C 1
ATOM 625 O O . TYR A 1 83 ? -13.420 -1.387 2.587 1.00 96.00 83 TYR A O 1
ATOM 633 N N . ASN A 1 84 ? -13.173 -0.548 4.657 1.00 94.25 84 ASN A N 1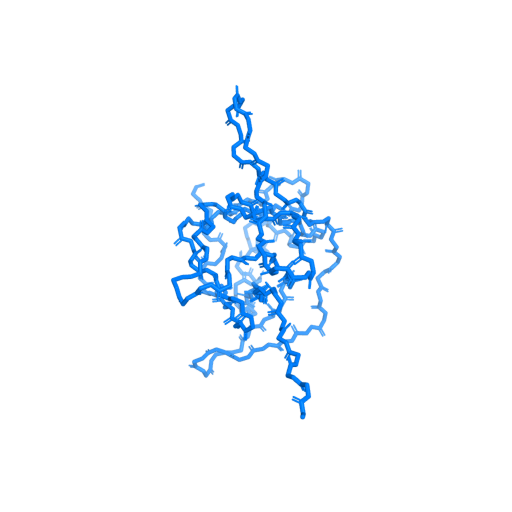
ATOM 634 C CA . ASN A 1 84 ? -13.041 0.850 4.262 1.00 94.25 84 ASN A CA 1
ATOM 635 C C . ASN A 1 84 ? -11.638 1.084 3.715 1.00 94.25 84 ASN A C 1
ATOM 637 O O . ASN A 1 84 ? -10.650 0.777 4.384 1.00 94.25 84 ASN A O 1
ATOM 641 N N . LEU A 1 85 ? -11.545 1.639 2.512 1.00 93.94 85 LEU A N 1
ATOM 642 C CA . LEU A 1 85 ? -10.284 2.029 1.902 1.00 93.94 85 LEU A CA 1
ATOM 643 C C . LEU A 1 85 ? -9.763 3.287 2.596 1.00 93.94 85 LEU A C 1
ATOM 645 O O . LEU A 1 85 ? -10.359 4.350 2.472 1.00 93.94 85 LEU A O 1
ATOM 649 N N . ILE A 1 86 ? -8.632 3.178 3.289 1.00 92.31 86 ILE A N 1
ATOM 650 C CA . ILE A 1 86 ? -8.001 4.323 3.962 1.00 92.31 86 ILE A CA 1
ATOM 651 C C . ILE A 1 86 ? -6.820 4.883 3.172 1.00 92.31 86 ILE A C 1
ATOM 653 O O . ILE A 1 86 ? -6.482 6.051 3.323 1.00 92.31 86 ILE A O 1
ATOM 657 N N . SER A 1 87 ? -6.215 4.081 2.290 1.00 92.50 87 SER A N 1
ATOM 658 C CA . SER A 1 87 ? -5.184 4.544 1.360 1.00 92.50 87 SER A CA 1
ATOM 659 C C . SER A 1 87 ? -5.144 3.696 0.093 1.00 92.50 87 SER A C 1
ATOM 661 O O . SER A 1 87 ? -5.304 2.476 0.153 1.00 92.50 87 SER A O 1
ATOM 663 N N . MET A 1 88 ? -4.873 4.340 -1.043 1.00 94.00 88 MET A N 1
ATOM 664 C CA . MET A 1 88 ? -4.573 3.688 -2.317 1.00 94.00 88 MET A CA 1
ATOM 665 C C . MET A 1 88 ? -3.352 4.357 -2.944 1.00 94.00 88 MET A C 1
ATOM 667 O O . MET A 1 88 ? -3.408 5.529 -3.311 1.00 94.00 88 MET A O 1
ATOM 671 N N . ASN A 1 89 ? -2.269 3.600 -3.099 1.00 94.56 89 ASN A N 1
ATOM 672 C CA . ASN A 1 89 ? -1.005 4.094 -3.643 1.00 94.56 89 ASN A CA 1
ATOM 673 C C . ASN A 1 89 ? -0.611 3.289 -4.882 1.00 94.56 89 ASN A C 1
ATOM 675 O O . ASN A 1 89 ? -0.792 2.071 -4.921 1.00 94.56 89 ASN A O 1
ATOM 679 N N . TYR A 1 90 ? -0.048 3.967 -5.882 1.00 94.75 90 TYR A N 1
ATOM 680 C CA . TYR A 1 90 ? 0.562 3.332 -7.049 1.00 94.75 90 TYR A CA 1
ATOM 681 C C . TYR A 1 90 ? 2.071 3.471 -6.939 1.00 94.75 90 TYR A C 1
ATOM 683 O O . TYR A 1 90 ? 2.595 4.582 -6.924 1.00 94.75 90 TYR A O 1
ATOM 691 N N . VAL A 1 91 ? 2.755 2.339 -6.838 1.00 94.62 91 VAL A N 1
ATOM 692 C CA . VAL A 1 91 ? 4.180 2.284 -6.520 1.00 94.62 91 VAL A CA 1
ATOM 693 C C . VAL A 1 91 ? 4.919 1.647 -7.680 1.00 94.62 91 VAL A C 1
ATOM 695 O O . VAL A 1 91 ? 4.499 0.608 -8.190 1.00 94.62 91 VAL A O 1
ATOM 698 N N . LEU A 1 92 ? 5.998 2.284 -8.127 1.00 93.75 92 LEU A N 1
ATOM 699 C CA . LEU A 1 92 ? 6.833 1.745 -9.190 1.00 93.75 92 LEU A CA 1
ATOM 700 C C . LEU A 1 92 ? 7.687 0.599 -8.636 1.00 93.75 92 LEU A C 1
ATOM 702 O O . LEU A 1 92 ? 8.333 0.734 -7.596 1.00 93.75 92 LEU A O 1
ATOM 706 N N . VAL A 1 93 ? 7.669 -0.534 -9.330 1.00 92.62 93 VAL A N 1
ATOM 707 C CA . VAL A 1 93 ? 8.300 -1.781 -8.883 1.00 92.62 93 VAL A CA 1
ATOM 708 C C . VAL A 1 93 ? 9.023 -2.460 -10.037 1.00 92.62 93 VAL A C 1
ATOM 710 O O . VAL A 1 93 ? 8.832 -2.103 -11.201 1.00 92.62 93 VAL A O 1
ATOM 713 N N . ASP A 1 94 ? 9.845 -3.453 -9.720 1.00 91.31 94 ASP A N 1
ATOM 714 C CA . ASP A 1 94 ? 10.508 -4.281 -10.718 1.00 91.31 94 ASP A CA 1
ATOM 715 C C . ASP A 1 94 ? 9.465 -4.993 -11.588 1.00 91.31 94 ASP A C 1
ATOM 717 O O . ASP A 1 94 ? 8.406 -5.426 -11.123 1.00 91.31 94 ASP A O 1
ATOM 721 N N . GLN A 1 95 ? 9.773 -5.095 -12.880 1.00 88.44 95 GLN A N 1
ATOM 722 C CA . GLN A 1 95 ? 8.879 -5.674 -13.887 1.00 88.44 95 GLN A CA 1
ATOM 723 C C . GLN A 1 95 ? 9.036 -7.198 -14.031 1.00 88.44 95 GLN A C 1
ATOM 725 O O . GLN A 1 95 ? 8.373 -7.807 -14.874 1.00 88.44 95 GLN A O 1
ATOM 730 N N . ASN A 1 96 ? 9.925 -7.809 -13.242 1.00 88.19 96 ASN A N 1
ATOM 731 C CA . ASN A 1 96 ? 10.125 -9.256 -13.192 1.00 88.19 96 ASN A CA 1
ATOM 732 C C . ASN A 1 96 ? 9.042 -9.940 -12.327 1.00 88.19 96 ASN A C 1
ATOM 734 O O . ASN A 1 96 ? 8.240 -9.284 -11.662 1.00 88.19 96 ASN A O 1
ATOM 738 N N . GLU A 1 97 ? 8.991 -11.273 -12.357 1.00 86.19 97 GLU A N 1
ATOM 739 C CA . GLU A 1 97 ? 7.970 -12.042 -11.626 1.00 86.19 97 GLU A CA 1
ATOM 740 C C . GLU A 1 97 ? 8.153 -12.009 -10.100 1.00 86.19 97 GLU A C 1
ATOM 742 O O . GLU A 1 97 ? 7.176 -12.133 -9.353 1.00 86.19 97 GLU A O 1
ATOM 747 N N . GLU A 1 98 ? 9.389 -11.816 -9.637 1.00 89.38 98 GLU A N 1
ATOM 748 C CA . GLU A 1 98 ? 9.724 -11.687 -8.216 1.00 89.38 98 GLU A CA 1
ATOM 749 C C . GLU A 1 98 ? 9.110 -10.409 -7.626 1.00 89.38 98 GLU A C 1
ATOM 751 O O . GLU A 1 98 ? 8.564 -10.428 -6.519 1.00 89.38 98 GLU A O 1
ATOM 756 N N . GLY A 1 99 ? 9.089 -9.332 -8.414 1.00 91.06 99 GLY A N 1
ATOM 757 C CA . GLY A 1 99 ? 8.625 -8.017 -8.008 1.00 91.06 99 GLY A CA 1
ATOM 758 C C . GLY A 1 99 ? 9.621 -7.314 -7.088 1.00 91.06 99 GLY A C 1
ATOM 759 O O . GLY A 1 99 ? 10.805 -7.631 -7.038 1.00 91.06 99 GLY A O 1
ATOM 760 N N . THR A 1 100 ? 9.134 -6.330 -6.341 1.00 92.50 100 THR A N 1
ATOM 761 C CA . THR A 1 100 ? 9.931 -5.558 -5.386 1.00 92.50 100 THR A CA 1
ATOM 762 C C . THR A 1 100 ? 9.468 -5.832 -3.969 1.00 92.50 100 THR A C 1
ATOM 764 O O . THR A 1 100 ? 8.286 -5.698 -3.657 1.00 92.50 100 THR A O 1
ATOM 767 N N . VAL A 1 101 ? 10.408 -6.152 -3.083 1.00 94.00 101 VAL A N 1
ATOM 768 C CA . VAL A 1 101 ? 10.143 -6.213 -1.644 1.00 94.00 101 VAL A CA 1
ATOM 769 C C . VAL A 1 101 ? 10.255 -4.804 -1.067 1.00 94.00 101 VAL A C 1
ATOM 771 O O . VAL A 1 101 ? 11.359 -4.280 -0.886 1.00 94.00 101 VAL A O 1
ATOM 774 N N . ALA A 1 102 ? 9.111 -4.188 -0.769 1.00 92.88 102 ALA A N 1
ATOM 775 C CA . ALA A 1 102 ? 9.067 -2.970 0.025 1.00 92.88 102 ALA A CA 1
ATOM 776 C C . ALA A 1 102 ? 9.495 -3.318 1.455 1.00 92.88 102 ALA A C 1
ATOM 778 O O . ALA A 1 102 ? 8.824 -4.098 2.139 1.00 92.88 102 ALA A O 1
ATOM 779 N N . LYS A 1 103 ? 10.636 -2.774 1.898 1.00 91.62 103 LYS A N 1
ATOM 780 C CA . LYS A 1 103 ? 11.206 -3.115 3.211 1.00 91.62 103 LYS A CA 1
ATOM 781 C C . LYS A 1 103 ? 10.294 -2.636 4.333 1.00 91.62 103 LYS A C 1
ATOM 783 O O . LYS A 1 103 ? 10.019 -3.414 5.236 1.00 91.62 103 LYS A O 1
ATOM 788 N N . ASN A 1 104 ? 9.788 -1.409 4.219 1.00 92.31 104 ASN A N 1
ATOM 789 C CA . ASN A 1 104 ? 8.830 -0.790 5.127 1.00 92.31 104 ASN A CA 1
ATOM 790 C C . ASN A 1 104 ? 7.724 -0.098 4.320 1.00 92.31 104 ASN A C 1
ATOM 792 O O . ASN A 1 104 ? 8.004 0.622 3.361 1.00 92.31 104 ASN A O 1
ATOM 796 N N . ILE A 1 105 ? 6.480 -0.276 4.751 1.00 94.25 105 ILE A N 1
ATOM 797 C CA . ILE A 1 105 ? 5.331 0.546 4.372 1.00 94.25 105 ILE A CA 1
ATOM 798 C C . ILE A 1 105 ? 4.811 1.172 5.660 1.00 94.25 105 ILE A C 1
ATOM 800 O O . ILE A 1 105 ? 4.241 0.464 6.493 1.00 94.25 105 ILE A O 1
ATOM 804 N N . SER A 1 106 ? 5.033 2.469 5.842 1.00 93.25 106 SER A N 1
ATOM 805 C CA . SER A 1 106 ? 4.701 3.173 7.082 1.00 93.25 106 SER A CA 1
ATOM 806 C C . SER A 1 106 ? 3.506 4.090 6.871 1.00 93.25 106 SER A C 1
ATOM 808 O O . SER A 1 106 ? 3.429 4.817 5.886 1.00 93.25 106 SER A O 1
ATOM 810 N N . LEU A 1 107 ? 2.562 4.041 7.799 1.00 92.19 107 LEU A N 1
ATOM 811 C CA . LEU A 1 107 ? 1.326 4.806 7.811 1.00 92.19 107 LEU A CA 1
ATOM 812 C C . LEU A 1 107 ? 1.408 5.785 8.967 1.00 92.19 107 LEU A C 1
ATOM 814 O O . LEU A 1 107 ? 1.741 5.386 10.083 1.00 92.19 107 LEU A O 1
ATOM 818 N N . ILE A 1 108 ? 1.077 7.043 8.708 1.00 90.31 108 ILE A N 1
ATOM 819 C CA . ILE A 1 108 ? 1.065 8.089 9.724 1.00 90.31 108 ILE A CA 1
ATOM 820 C C . ILE A 1 108 ? -0.226 8.889 9.584 1.00 90.31 108 ILE A C 1
ATOM 822 O O . ILE A 1 108 ? -0.523 9.401 8.506 1.00 90.31 108 ILE A O 1
ATOM 826 N N . SER A 1 109 ? -0.976 9.009 10.678 1.00 87.56 109 SER A N 1
ATOM 827 C CA . SER A 1 109 ? -2.235 9.760 10.751 1.00 87.56 109 SER A CA 1
ATOM 828 C C . SER A 1 109 ? -2.275 10.636 12.003 1.00 87.56 109 SER A C 1
ATOM 830 O O . SER A 1 109 ? -1.496 10.442 12.940 1.00 87.56 109 SER A O 1
ATOM 832 N N . ASP A 1 110 ? -3.206 11.593 12.019 1.00 82.38 110 ASP A N 1
ATOM 833 C CA . ASP A 1 110 ? -3.492 12.468 13.164 1.00 82.38 110 ASP A CA 1
ATOM 834 C C . ASP A 1 110 ? -2.252 13.207 13.689 1.00 82.38 110 ASP A C 1
ATOM 836 O O . ASP A 1 110 ? -1.903 13.144 14.869 1.00 82.38 110 ASP A O 1
ATOM 840 N N . GLY A 1 111 ? -1.509 13.842 12.778 1.00 79.19 111 GLY A N 1
ATOM 841 C CA . GLY A 1 111 ? -0.294 14.582 13.130 1.00 79.19 111 GLY A CA 1
ATOM 842 C C . GLY A 1 111 ? 0.814 13.715 13.741 1.00 79.19 111 GLY A C 1
ATOM 843 O O . GLY A 1 111 ? 1.692 14.241 14.417 1.00 79.19 111 GLY A O 1
ATOM 844 N N . GLY A 1 112 ? 0.778 12.393 13.531 1.00 82.94 112 GLY A N 1
ATOM 845 C CA . GLY A 1 112 ? 1.790 11.465 14.032 1.00 82.94 112 GLY A CA 1
ATOM 846 C C . GLY A 1 112 ? 1.386 10.645 15.252 1.00 82.94 112 GLY A C 1
ATOM 847 O O . GLY A 1 112 ? 2.193 9.824 15.684 1.00 82.94 112 GLY A O 1
ATOM 848 N N . LYS A 1 113 ? 0.176 10.825 15.799 1.00 82.56 113 LYS A N 1
ATOM 849 C CA . LYS A 1 113 ? -0.299 10.028 16.943 1.00 82.56 113 LYS A CA 1
ATOM 850 C C . LYS A 1 113 ? -0.542 8.570 16.588 1.00 82.56 113 LYS A C 1
ATOM 852 O O . LYS A 1 113 ? -0.303 7.693 17.408 1.00 82.56 113 LYS A O 1
ATOM 857 N N . TYR A 1 114 ? -1.003 8.317 15.368 1.00 87.38 114 TYR A N 1
ATOM 858 C CA . TYR A 1 114 ? -1.119 6.966 14.850 1.00 87.38 114 TYR A CA 1
ATOM 859 C C . TYR A 1 114 ? 0.043 6.681 13.911 1.00 87.38 114 TYR A C 1
ATOM 861 O O . TYR A 1 114 ? 0.269 7.424 12.949 1.00 87.38 114 TYR A O 1
ATOM 869 N N . LYS A 1 115 ? 0.754 5.590 14.197 1.00 90.31 115 LYS A N 1
ATOM 870 C CA . LYS A 1 115 ? 1.824 5.057 13.363 1.00 90.31 115 LYS A CA 1
ATOM 871 C C . LYS A 1 115 ? 1.664 3.553 13.248 1.00 90.31 115 LYS A C 1
ATOM 873 O O . LYS A 1 115 ? 1.479 2.869 14.248 1.00 90.31 115 LYS A O 1
ATOM 878 N N . ARG A 1 116 ? 1.781 3.040 12.030 1.00 91.12 116 ARG A N 1
ATOM 879 C CA . ARG A 1 116 ? 1.799 1.602 11.762 1.00 91.12 116 ARG A CA 1
ATOM 880 C C . ARG A 1 116 ? 2.803 1.313 10.670 1.00 91.12 116 ARG A C 1
ATOM 882 O O . ARG A 1 116 ? 2.913 2.089 9.728 1.00 91.12 116 ARG A O 1
ATOM 889 N N . GLN A 1 117 ? 3.520 0.204 10.787 1.00 92.69 117 GLN A N 1
ATOM 890 C CA . GLN A 1 117 ? 4.465 -0.227 9.769 1.00 92.69 117 GLN A CA 1
ATOM 891 C C . GLN A 1 117 ? 4.202 -1.674 9.374 1.00 92.69 117 GLN A C 1
ATOM 893 O O . GLN A 1 117 ? 3.925 -2.521 10.220 1.00 92.69 117 GLN A O 1
ATOM 898 N N . PHE A 1 118 ? 4.326 -1.942 8.081 1.00 92.94 118 PHE A N 1
ATOM 899 C CA . PHE A 1 118 ? 4.325 -3.280 7.510 1.00 92.94 118 PHE A CA 1
ATOM 900 C C . PHE A 1 118 ? 5.687 -3.536 6.880 1.00 92.94 118 PHE A C 1
ATOM 902 O O . PHE A 1 118 ? 6.157 -2.722 6.083 1.00 92.94 118 PHE A O 1
ATOM 909 N N . SER A 1 119 ? 6.320 -4.648 7.240 1.00 93.12 119 SER A N 1
ATOM 910 C CA . SER A 1 119 ? 7.676 -4.959 6.791 1.00 93.12 119 SER A CA 1
ATOM 911 C C . SER A 1 119 ? 7.682 -6.043 5.719 1.00 93.12 119 SER A C 1
ATOM 913 O O . SER A 1 119 ? 6.865 -6.962 5.756 1.00 93.12 119 SER A O 1
ATOM 915 N N . ASN A 1 120 ? 8.643 -5.960 4.798 1.00 93.81 120 ASN A N 1
ATOM 916 C CA . ASN A 1 120 ? 8.925 -6.970 3.771 1.00 93.81 120 ASN A CA 1
ATOM 917 C C . ASN A 1 120 ? 7.705 -7.362 2.917 1.00 93.81 120 ASN A C 1
ATOM 919 O O . ASN A 1 120 ? 7.454 -8.539 2.649 1.00 93.81 120 ASN A O 1
ATOM 923 N N . VAL A 1 121 ? 6.940 -6.368 2.466 1.00 95.38 121 VAL A N 1
ATOM 924 C CA . VAL A 1 121 ? 5.763 -6.589 1.620 1.00 95.38 121 VAL A CA 1
ATOM 925 C C . VAL A 1 121 ? 6.202 -6.721 0.164 1.00 95.38 121 VAL A C 1
ATOM 927 O O . VAL A 1 121 ? 6.801 -5.809 -0.400 1.00 95.38 121 VAL A O 1
ATOM 930 N N . THR A 1 122 ? 5.885 -7.851 -0.468 1.00 96.12 122 THR A N 1
ATOM 931 C CA . THR A 1 122 ? 6.186 -8.070 -1.892 1.00 96.12 122 THR A CA 1
ATOM 932 C C . THR A 1 122 ? 5.146 -7.381 -2.775 1.00 96.12 122 THR A C 1
ATOM 934 O O . THR A 1 122 ? 3.941 -7.593 -2.626 1.00 96.12 122 THR A O 1
ATOM 937 N N . LEU A 1 123 ? 5.617 -6.565 -3.714 1.00 95.88 123 LEU A N 1
ATOM 938 C CA . LEU A 1 123 ? 4.816 -5.771 -4.639 1.00 95.88 123 LEU A CA 1
ATOM 939 C C . LEU A 1 123 ? 5.138 -6.166 -6.081 1.00 95.88 123 LEU A C 1
ATOM 941 O O . LEU A 1 123 ? 6.305 -6.290 -6.443 1.00 95.88 123 LEU A O 1
ATOM 945 N N . ARG A 1 124 ? 4.114 -6.332 -6.925 1.00 94.88 124 ARG A N 1
ATOM 946 C CA . ARG A 1 124 ? 4.287 -6.764 -8.323 1.00 94.88 124 ARG A CA 1
ATOM 947 C C . ARG A 1 124 ? 3.604 -5.819 -9.301 1.00 94.88 124 ARG A C 1
ATOM 949 O O . ARG A 1 124 ? 2.485 -5.362 -9.060 1.00 94.88 124 ARG A O 1
ATOM 956 N N . ALA A 1 125 ? 4.268 -5.559 -10.425 1.00 92.62 125 ALA A N 1
ATOM 957 C CA . ALA A 1 125 ? 3.740 -4.698 -11.475 1.00 92.62 125 ALA A CA 1
ATOM 958 C C . ALA A 1 125 ? 2.419 -5.257 -12.021 1.00 92.62 125 ALA A C 1
ATOM 960 O O . ALA A 1 125 ? 2.310 -6.447 -12.307 1.00 92.62 125 ALA A O 1
ATOM 961 N N . ASN A 1 126 ? 1.409 -4.398 -12.175 1.00 90.69 126 ASN A N 1
ATOM 962 C CA . ASN A 1 126 ? 0.060 -4.767 -12.613 1.00 90.69 126 ASN A CA 1
ATOM 963 C C . ASN A 1 126 ? -0.696 -5.726 -11.658 1.00 90.69 126 ASN A C 1
ATOM 965 O O . ASN A 1 126 ? -1.704 -6.310 -12.057 1.00 90.69 126 ASN A O 1
ATOM 969 N N . TYR A 1 127 ? -0.265 -5.849 -10.396 1.00 93.00 127 TYR A N 1
ATOM 970 C CA . TYR A 1 127 ? -1.005 -6.538 -9.332 1.00 93.00 127 TYR A CA 1
ATOM 971 C C . TYR A 1 127 ? -1.564 -5.556 -8.299 1.00 93.00 127 TYR A C 1
ATOM 973 O O . TYR A 1 127 ? -1.062 -4.443 -8.124 1.00 93.00 127 TYR A O 1
ATOM 981 N N . LYS A 1 128 ? -2.616 -6.003 -7.603 1.00 94.50 128 LYS A N 1
ATOM 982 C CA . LYS A 1 128 ? -3.168 -5.338 -6.421 1.00 94.50 128 LYS A CA 1
ATOM 983 C C . LYS A 1 128 ? -2.701 -6.073 -5.168 1.00 94.50 128 LYS A C 1
ATOM 985 O O . LYS A 1 128 ? -3.010 -7.252 -5.007 1.00 94.50 128 LYS A O 1
ATOM 990 N N . THR A 1 129 ? -2.021 -5.364 -4.279 1.00 96.12 129 THR A N 1
ATOM 991 C CA . THR A 1 129 ? -1.686 -5.820 -2.930 1.00 96.12 129 THR A CA 1
ATOM 992 C C . THR A 1 129 ? -2.652 -5.161 -1.952 1.00 96.12 129 THR A C 1
ATOM 994 O O . THR A 1 129 ? -2.727 -3.936 -1.886 1.00 96.12 129 THR A O 1
ATOM 997 N N . ASN A 1 130 ? -3.401 -5.965 -1.198 1.00 96.19 130 ASN A N 1
ATOM 998 C CA . ASN A 1 130 ? -4.315 -5.474 -0.170 1.00 96.19 130 ASN A CA 1
ATOM 999 C C . ASN A 1 130 ? -3.700 -5.721 1.213 1.00 96.19 130 ASN A C 1
ATOM 1001 O O . ASN A 1 130 ? -3.447 -6.867 1.575 1.00 96.19 130 ASN A O 1
ATOM 1005 N N . ILE A 1 131 ? -3.483 -4.655 1.977 1.00 95.38 131 ILE A N 1
ATOM 1006 C CA . ILE A 1 131 ? -3.069 -4.696 3.379 1.00 95.38 131 ILE A CA 1
ATOM 1007 C C . ILE A 1 131 ? -4.325 -4.471 4.219 1.00 95.38 131 ILE A C 1
ATOM 1009 O O . ILE A 1 131 ? -4.898 -3.381 4.225 1.00 95.38 131 ILE A O 1
ATOM 1013 N N . VAL A 1 132 ? -4.780 -5.533 4.876 1.00 93.94 132 VAL A N 1
ATOM 1014 C CA . VAL A 1 132 ? -6.028 -5.575 5.645 1.00 93.94 132 VAL A CA 1
ATOM 1015 C C . VAL A 1 132 ? -5.826 -6.337 6.953 1.00 93.94 132 VAL A C 1
ATOM 1017 O O . VAL A 1 132 ? -4.836 -7.051 7.108 1.00 93.94 132 VAL A O 1
ATOM 1020 N N . GLY A 1 133 ? -6.777 -6.211 7.879 1.00 85.06 133 GLY A N 1
ATOM 1021 C CA . GLY A 1 133 ? -6.764 -6.908 9.167 1.00 85.06 133 GLY A CA 1
ATOM 1022 C C . GLY A 1 133 ? -6.559 -5.949 10.334 1.00 85.06 133 GLY A C 1
ATOM 1023 O O . GLY A 1 133 ? -7.123 -4.854 10.337 1.00 85.06 133 GLY A O 1
ATOM 1024 N N . ASP A 1 134 ? -5.771 -6.364 11.326 1.00 79.94 134 ASP A N 1
ATOM 1025 C CA . ASP A 1 134 ? -5.502 -5.556 12.517 1.00 79.94 134 ASP A CA 1
ATOM 1026 C C . ASP A 1 134 ? -4.462 -4.464 12.227 1.00 79.94 134 ASP A C 1
ATOM 1028 O O . ASP A 1 134 ? -3.246 -4.607 12.405 1.00 79.94 134 ASP A O 1
ATOM 1032 N N . ILE A 1 135 ? -4.982 -3.369 11.684 1.00 83.50 135 ILE A N 1
ATOM 1033 C CA . ILE A 1 135 ? -4.228 -2.169 11.338 1.00 83.50 135 ILE A CA 1
ATOM 1034 C C . ILE A 1 135 ? -4.058 -1.261 12.567 1.00 83.50 135 ILE A C 1
ATOM 1036 O O . ILE A 1 135 ? -3.150 -0.432 12.588 1.00 83.50 135 ILE A O 1
ATOM 1040 N N . ILE A 1 136 ? -4.886 -1.420 13.602 1.00 79.50 136 ILE A N 1
ATOM 1041 C CA . ILE A 1 136 ? -4.973 -0.488 14.734 1.00 79.50 136 ILE A CA 1
ATOM 1042 C C . ILE A 1 136 ? -4.126 -0.909 15.927 1.00 79.50 136 ILE A C 1
ATOM 1044 O O . ILE A 1 136 ? -3.930 -0.072 16.800 1.00 79.50 136 ILE A O 1
ATOM 1048 N N . ASN A 1 137 ? -3.583 -2.133 15.971 1.00 67.62 137 ASN A N 1
ATOM 1049 C CA . ASN A 1 137 ? -2.705 -2.544 17.068 1.00 67.62 137 ASN A CA 1
ATOM 1050 C C . ASN A 1 137 ? -1.609 -1.507 17.352 1.00 67.62 137 ASN A C 1
ATOM 1052 O O . ASN A 1 137 ? -0.670 -1.323 16.568 1.00 67.62 137 ASN A O 1
ATOM 1056 N N . VAL A 1 138 ? -1.808 -0.839 18.488 1.00 52.75 138 VAL A N 1
ATOM 1057 C CA . VAL A 1 138 ? -0.905 0.097 19.138 1.00 52.75 138 VAL A CA 1
ATOM 1058 C C . VAL A 1 138 ? -0.066 -0.775 20.063 1.00 52.75 138 VAL A C 1
ATOM 1060 O O . VAL A 1 138 ? -0.637 -1.449 20.922 1.00 52.75 138 VAL A O 1
ATOM 1063 N N . GLU A 1 139 ? 1.241 -0.839 19.827 1.00 43.16 139 GLU A N 1
ATOM 1064 C CA . GLU A 1 139 ? 2.183 -1.335 20.839 1.00 43.16 139 GLU A CA 1
ATOM 1065 C C . GLU A 1 139 ? 2.380 -0.281 21.933 1.00 43.16 139 GLU A C 1
ATOM 1067 O O . GLU A 1 139 ? 2.396 0.927 21.587 1.00 43.16 139 GLU A O 1
#

Foldseek 3Di:
DDDDFFQWFKEWEWEAPVLCVVCVVVVHDFFQKKKWWFQFFDDADPVVRDTDFDDDDDDGRDTDIDGGDGFDPDWDDDPNGITGTRDIDITRWDADPQITFGQWIWMAGDPRPDIDIDGRDGTHTPYYHYHYDNRRDDD